Protein AF-A0A2V6XME8-F1 (afdb_monomer)

Secondary structure (DSSP, 8-state):
-HHHHHHHHHHHHH-TT-----EESSTTHHHHH-GGGTTPPPEE-TT-HHHHHHHHHHHTTTSSS---HHHHHHHHHHHHHHHHHHHHHHS-SSSHHHHHHHHHHHHHHHHHSPPPPP-

Structure (mmCIF, N/CA/C/O backbone):
data_AF-A0A2V6XME8-F1
#
_entry.id   AF-A0A2V6XME8-F1
#
loop_
_atom_site.group_PDB
_atom_site.id
_atom_site.type_symbol
_atom_site.label_atom_id
_atom_site.label_alt_id
_atom_site.label_comp_id
_atom_site.label_asym_id
_atom_site.label_entity_id
_atom_site.label_seq_id
_atom_site.pdbx_PDB_ins_code
_atom_site.Cartn_x
_atom_site.Cartn_y
_atom_site.Cartn_z
_atom_site.occupancy
_atom_site.B_iso_or_equiv
_atom_site.auth_seq_id
_atom_site.auth_comp_id
_atom_site.auth_asym_id
_atom_site.auth_atom_id
_atom_site.pdbx_PDB_model_num
ATOM 1 N N . MET A 1 1 ? 9.473 -2.898 9.372 1.00 59.31 1 MET A N 1
ATOM 2 C CA . MET A 1 1 ? 8.763 -4.186 9.484 1.00 59.31 1 MET A CA 1
ATOM 3 C C . MET A 1 1 ? 9.404 -5.165 8.499 1.00 59.31 1 MET A C 1
ATOM 5 O O . MET A 1 1 ? 8.979 -5.225 7.355 1.00 59.31 1 MET A O 1
ATOM 9 N N . PRO A 1 2 ? 10.537 -5.788 8.878 1.00 73.19 2 PRO A N 1
ATOM 10 C CA . PRO A 1 2 ? 11.329 -6.643 7.983 1.00 73.19 2 PRO A CA 1
ATOM 11 C C . PRO A 1 2 ? 10.734 -8.050 7.786 1.00 73.19 2 PRO A C 1
ATOM 13 O O . PRO A 1 2 ? 10.987 -8.681 6.765 1.00 73.19 2 PRO A O 1
ATOM 16 N N . PHE A 1 3 ? 9.920 -8.541 8.728 1.00 80.31 3 PHE A N 1
ATOM 17 C CA . PHE A 1 3 ? 9.363 -9.899 8.689 1.00 80.31 3 PHE A CA 1
ATOM 18 C C . PHE A 1 3 ? 8.394 -10.109 7.518 1.00 80.31 3 PHE A C 1
ATOM 20 O O . PHE A 1 3 ? 8.494 -11.086 6.780 1.00 80.31 3 PHE A O 1
ATOM 27 N N . GLU A 1 4 ? 7.483 -9.165 7.316 1.00 84.50 4 GLU A N 1
ATOM 28 C CA . GLU A 1 4 ? 6.475 -9.173 6.259 1.00 84.50 4 GLU A CA 1
ATOM 29 C C . GLU A 1 4 ? 7.131 -9.139 4.877 1.00 84.50 4 GLU A C 1
ATOM 31 O O . GLU A 1 4 ? 6.706 -9.846 3.963 1.00 84.50 4 GLU A O 1
ATOM 36 N N . VAL A 1 5 ? 8.214 -8.365 4.748 1.00 85.06 5 VAL A N 1
ATOM 37 C CA . VAL A 1 5 ? 9.023 -8.319 3.527 1.00 85.06 5 VAL A CA 1
ATOM 38 C C . VAL A 1 5 ? 9.708 -9.664 3.298 1.00 85.06 5 VAL A C 1
ATOM 40 O O . VAL A 1 5 ? 9.603 -10.218 2.206 1.00 85.06 5 VAL A O 1
ATOM 43 N N . GLY A 1 6 ? 10.315 -10.248 4.336 1.00 86.38 6 GLY A N 1
ATOM 44 C CA . GLY A 1 6 ? 10.894 -11.590 4.266 1.00 86.38 6 GLY A CA 1
ATOM 45 C C . GLY A 1 6 ? 9.884 -12.652 3.815 1.00 86.38 6 GLY A C 1
ATOM 46 O O . GLY A 1 6 ? 10.214 -13.495 2.980 1.00 86.38 6 GLY A O 1
ATOM 47 N N . LEU A 1 7 ? 8.634 -12.582 4.287 1.00 88.25 7 LEU A N 1
ATOM 48 C CA . LEU A 1 7 ? 7.567 -13.499 3.877 1.00 88.25 7 LEU A CA 1
ATOM 49 C C . LEU A 1 7 ? 7.166 -13.312 2.406 1.00 88.25 7 LEU A C 1
ATOM 51 O O . LEU A 1 7 ? 6.980 -14.307 1.701 1.00 88.25 7 LEU A O 1
ATOM 55 N N . ALA A 1 8 ? 7.057 -12.072 1.922 1.00 89.81 8 ALA A N 1
ATOM 56 C CA . ALA A 1 8 ? 6.761 -11.786 0.516 1.00 89.81 8 ALA A CA 1
ATOM 57 C C . ALA A 1 8 ? 7.867 -12.323 -0.411 1.00 89.81 8 ALA A C 1
ATOM 59 O O . ALA A 1 8 ? 7.594 -13.058 -1.364 1.00 89.81 8 ALA A O 1
ATOM 60 N N . VAL A 1 9 ? 9.129 -12.048 -0.066 1.00 88.38 9 VAL A N 1
ATOM 61 C CA . VAL A 1 9 ? 10.308 -12.524 -0.807 1.00 88.38 9 VAL A CA 1
ATOM 62 C C . VAL A 1 9 ? 10.385 -14.050 -0.797 1.00 88.38 9 VAL A C 1
ATOM 64 O O . VAL A 1 9 ? 10.577 -14.672 -1.844 1.00 88.38 9 VAL A O 1
ATOM 67 N N . ALA A 1 10 ? 10.195 -14.680 0.366 1.00 90.12 10 ALA A N 1
ATOM 68 C CA . ALA A 1 10 ? 10.163 -16.133 0.471 1.00 90.12 10 ALA A CA 1
ATOM 69 C C . ALA A 1 10 ? 9.032 -16.722 -0.384 1.00 90.12 10 ALA A C 1
ATOM 71 O O . ALA A 1 10 ? 9.261 -17.673 -1.127 1.00 90.12 10 ALA A O 1
ATOM 72 N N . THR A 1 11 ? 7.836 -16.130 -0.352 1.00 91.94 11 THR A N 1
ATOM 73 C CA .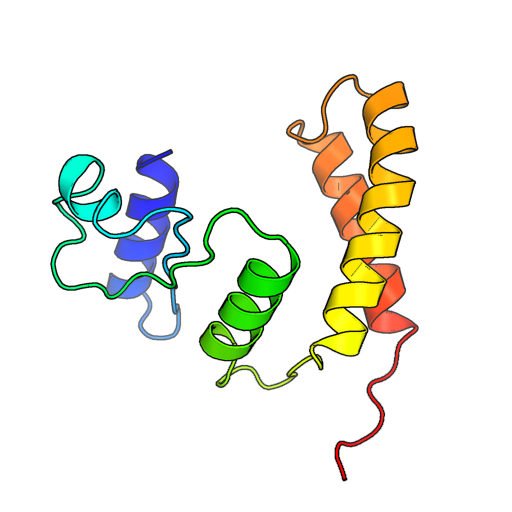 THR A 1 11 ? 6.687 -16.589 -1.148 1.00 91.94 11 THR A CA 1
ATOM 74 C C . THR A 1 11 ? 6.983 -16.546 -2.645 1.00 91.94 11 THR A C 1
ATOM 76 O O . THR A 1 11 ? 6.644 -17.499 -3.345 1.00 91.94 11 THR A O 1
ATOM 79 N N . ALA A 1 12 ? 7.670 -15.509 -3.133 1.00 90.50 12 ALA A N 1
ATOM 80 C CA . ALA A 1 12 ? 8.080 -15.408 -4.535 1.00 90.50 12 ALA A CA 1
ATOM 81 C C . ALA A 1 12 ? 9.034 -16.537 -4.964 1.00 90.50 12 ALA A C 1
ATOM 83 O O . ALA A 1 12 ? 8.973 -16.994 -6.104 1.00 90.50 12 ALA A O 1
ATOM 84 N N . ARG A 1 13 ? 9.873 -17.048 -4.047 1.00 87.81 13 ARG A N 1
ATOM 85 C CA . ARG A 1 13 ? 10.749 -18.203 -4.321 1.00 87.81 13 ARG A CA 1
ATOM 86 C C . ARG A 1 13 ? 9.968 -19.505 -4.498 1.00 87.81 13 ARG A C 1
ATOM 88 O O . ARG A 1 13 ? 10.319 -20.310 -5.352 1.00 87.81 13 ARG A O 1
ATOM 95 N N . TRP A 1 14 ? 8.916 -19.713 -3.705 1.00 91.75 14 TRP A N 1
ATOM 96 C CA . TRP A 1 14 ? 8.100 -20.935 -3.757 1.00 91.75 14 TRP A CA 1
ATOM 97 C C . TRP A 1 14 ? 6.969 -20.869 -4.789 1.00 91.75 14 TRP A C 1
ATOM 99 O O . TRP A 1 14 ? 6.469 -21.903 -5.229 1.00 91.75 14 TRP A O 1
ATOM 109 N N . ARG A 1 15 ? 6.530 -19.664 -5.163 1.00 92.25 15 ARG A N 1
ATOM 110 C CA . ARG A 1 15 ? 5.435 -19.423 -6.106 1.00 92.25 15 ARG A CA 1
ATOM 111 C C . ARG A 1 15 ? 5.883 -18.409 -7.159 1.00 92.25 15 ARG A C 1
ATOM 113 O O . ARG A 1 15 ? 5.713 -17.215 -6.932 1.00 92.25 15 ARG A O 1
ATOM 120 N N . PRO A 1 16 ? 6.353 -18.860 -8.338 1.00 83.94 16 PRO A N 1
ATOM 121 C CA . PRO A 1 16 ? 6.853 -17.969 -9.392 1.00 83.94 16 PRO A CA 1
ATOM 122 C C . PRO A 1 16 ? 5.835 -16.931 -9.893 1.00 83.94 16 PRO A C 1
ATOM 124 O O . PRO A 1 16 ? 6.214 -15.901 -10.438 1.00 83.94 16 PRO A O 1
ATOM 127 N N . ALA A 1 17 ? 4.536 -17.192 -9.710 1.00 87.06 17 ALA A N 1
ATOM 128 C CA . ALA A 1 17 ? 3.469 -16.248 -10.041 1.00 87.06 17 ALA A CA 1
ATOM 129 C C . ALA A 1 17 ? 3.340 -15.084 -9.036 1.00 87.06 17 ALA A C 1
ATOM 131 O O . ALA A 1 17 ? 2.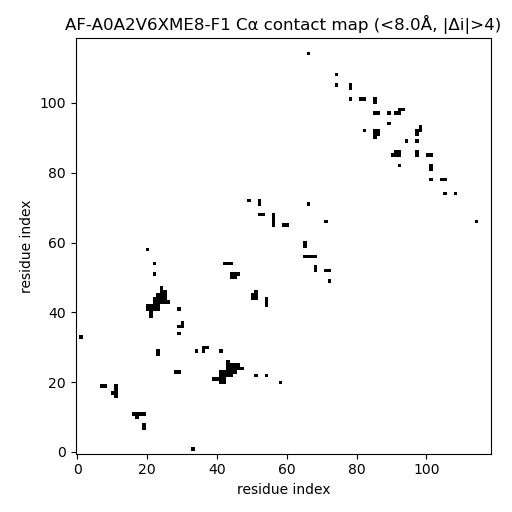697 -14.083 -9.343 1.00 87.06 17 ALA A O 1
ATOM 132 N N . HIS A 1 18 ? 3.906 -15.208 -7.832 1.00 88.88 18 HIS A N 1
ATOM 133 C CA . HIS A 1 18 ? 3.881 -14.149 -6.831 1.00 88.88 18 HIS A CA 1
ATOM 134 C C . HIS A 1 18 ? 4.965 -13.115 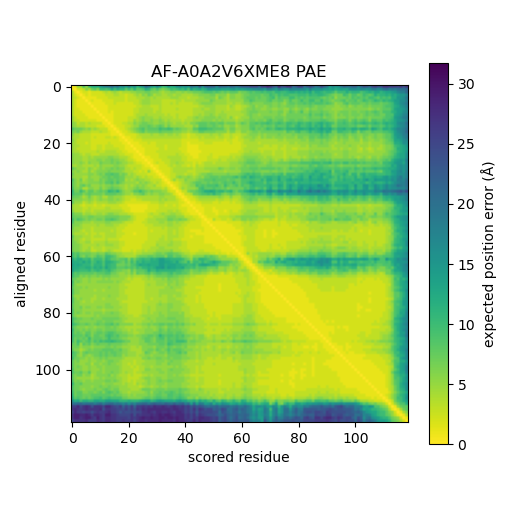-7.141 1.00 88.88 18 HIS A C 1
ATOM 136 O O . HIS A 1 18 ? 6.158 -13.401 -7.066 1.00 88.88 18 HIS A O 1
ATOM 142 N N . GLN A 1 19 ? 4.532 -11.904 -7.475 1.00 87.12 19 GLN A N 1
ATOM 143 C CA . GLN A 1 19 ? 5.404 -10.750 -7.655 1.00 87.12 19 GLN A CA 1
ATOM 144 C C . GLN A 1 19 ? 5.378 -9.887 -6.399 1.00 87.12 19 GLN A C 1
ATOM 146 O O . GLN A 1 19 ? 4.354 -9.784 -5.721 1.00 87.12 19 GLN A O 1
ATOM 151 N N . TRP A 1 20 ? 6.505 -9.250 -6.117 1.00 88.88 20 TRP A N 1
ATOM 152 C CA . TRP A 1 20 ? 6.646 -8.308 -5.022 1.00 88.88 20 TRP A CA 1
ATOM 153 C C . TRP A 1 20 ? 7.394 -7.075 -5.520 1.00 88.88 20 TRP A C 1
ATOM 155 O O . TRP A 1 20 ? 8.195 -7.151 -6.451 1.00 88.88 20 TRP A O 1
ATOM 165 N N . PHE A 1 21 ? 7.105 -5.941 -4.895 1.00 89.69 21 PHE A N 1
ATOM 166 C CA . PHE A 1 21 ? 7.714 -4.654 -5.201 1.00 89.69 21 PHE A CA 1
ATOM 167 C C . PHE A 1 21 ? 8.117 -3.994 -3.891 1.00 89.69 21 PHE A C 1
ATOM 169 O O . PHE A 1 21 ? 7.416 -4.129 -2.884 1.00 89.69 21 PHE A O 1
ATOM 176 N N . LEU A 1 22 ? 9.231 -3.270 -3.906 1.00 90.19 22 LEU A N 1
ATOM 177 C CA . LEU A 1 22 ? 9.714 -2.536 -2.746 1.00 90.19 22 LEU A CA 1
ATOM 178 C C . LEU A 1 22 ? 9.492 -1.044 -2.970 1.00 90.19 22 LEU A C 1
ATOM 180 O O . LEU A 1 22 ? 10.025 -0.482 -3.921 1.00 90.19 22 LEU A O 1
ATOM 184 N N . LEU A 1 23 ? 8.710 -0.406 -2.101 1.00 91.38 23 LEU A N 1
ATOM 185 C CA . LEU A 1 23 ? 8.513 1.042 -2.102 1.00 91.38 23 LEU A CA 1
ATOM 186 C C . LEU A 1 23 ? 9.233 1.647 -0.899 1.00 91.38 23 LEU A C 1
ATOM 188 O O . LEU A 1 23 ? 9.139 1.129 0.214 1.00 91.38 23 LEU A O 1
ATOM 192 N N . GLU A 1 24 ? 9.953 2.740 -1.126 1.00 91.38 24 GLU A N 1
ATOM 193 C CA . GLU A 1 24 ? 10.778 3.385 -0.110 1.00 91.38 24 GLU A CA 1
ATOM 194 C C . GLU A 1 24 ? 10.720 4.915 -0.262 1.00 91.38 24 GLU A C 1
ATOM 196 O O . GLU A 1 24 ? 10.698 5.465 -1.358 1.00 91.38 24 GLU A O 1
ATOM 201 N N . ALA A 1 25 ? 10.685 5.639 0.850 1.00 93.06 25 ALA A N 1
ATOM 202 C CA . ALA A 1 25 ? 10.648 7.092 0.866 1.00 93.06 25 ALA A CA 1
ATOM 203 C C . ALA A 1 25 ? 12.016 7.718 0.556 1.00 93.06 25 ALA A C 1
ATOM 205 O O . ALA A 1 25 ? 12.068 8.782 -0.056 1.00 93.06 25 ALA A O 1
ATOM 206 N N . ARG A 1 26 ? 13.125 7.099 0.987 1.00 91.81 26 ARG A N 1
ATOM 207 C CA . ARG A 1 26 ? 14.475 7.681 0.887 1.00 91.81 26 ARG A CA 1
ATOM 208 C C . ARG A 1 26 ? 15.439 6.815 0.069 1.00 91.81 26 ARG A C 1
ATOM 210 O O . ARG A 1 26 ? 15.556 5.624 0.360 1.00 91.81 26 ARG A O 1
ATOM 217 N N . PRO A 1 27 ? 16.211 7.403 -0.867 1.00 88.44 27 PRO A N 1
ATOM 218 C CA . PRO A 1 27 ? 17.270 6.683 -1.571 1.00 88.44 27 PRO A CA 1
ATOM 219 C C . PRO A 1 27 ? 18.231 5.991 -0.598 1.00 88.44 27 PRO A C 1
ATOM 221 O O . PRO A 1 27 ? 18.551 6.543 0.455 1.00 88.44 27 PRO A O 1
ATOM 224 N N . TYR A 1 28 ? 18.689 4.791 -0.957 1.00 86.12 28 TYR A N 1
ATOM 225 C CA . TYR A 1 28 ? 19.700 4.001 -0.233 1.00 86.12 28 TYR A CA 1
ATOM 226 C C . TYR A 1 28 ? 19.348 3.572 1.205 1.00 86.12 28 TYR A C 1
ATOM 228 O O . TYR A 1 28 ? 20.086 2.785 1.791 1.00 86.12 28 TYR A O 1
ATOM 236 N N . ARG A 1 29 ? 18.207 3.989 1.778 1.00 87.06 29 ARG A N 1
ATOM 237 C CA . ARG A 1 29 ? 17.817 3.601 3.148 1.00 87.06 29 ARG A CA 1
ATOM 238 C C . ARG A 1 29 ? 17.646 2.089 3.301 1.00 87.06 29 ARG A C 1
ATOM 240 O O . ARG A 1 29 ? 18.067 1.535 4.310 1.00 87.06 29 ARG A O 1
ATOM 247 N N . VAL A 1 30 ? 17.103 1.432 2.276 1.00 84.62 30 VAL A N 1
ATOM 248 C CA . VAL A 1 30 ? 16.965 -0.034 2.210 1.00 84.62 30 VAL A CA 1
ATOM 249 C C . VAL A 1 30 ? 18.317 -0.731 2.349 1.00 84.62 30 VAL A C 1
ATOM 251 O O . VAL A 1 30 ?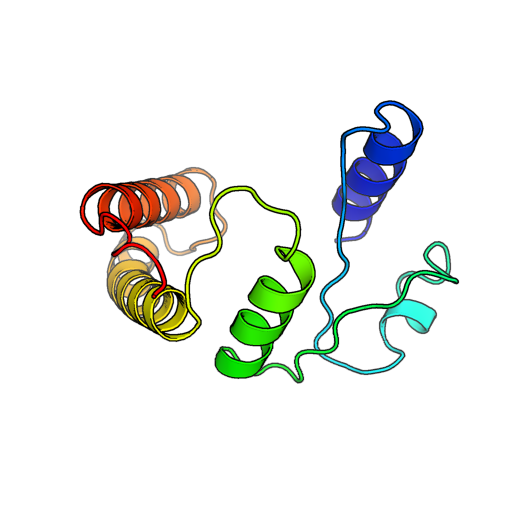 18.401 -1.729 3.045 1.00 84.62 30 VAL A O 1
ATOM 254 N N . GLN A 1 31 ? 19.398 -0.194 1.778 1.00 83.75 31 GLN A N 1
ATOM 255 C CA . GLN A 1 31 ? 20.725 -0.813 1.897 1.00 83.75 31 GLN A CA 1
ATOM 256 C C . GLN A 1 31 ? 21.238 -0.802 3.344 1.00 83.75 31 GLN A C 1
ATOM 258 O O . GLN A 1 31 ? 22.005 -1.677 3.733 1.00 83.75 31 GLN A O 1
ATOM 263 N N . GLN A 1 32 ? 20.801 0.172 4.147 1.00 83.50 32 GLN A N 1
ATOM 264 C CA . GLN A 1 32 ? 21.166 0.280 5.556 1.00 83.50 32 GLN A CA 1
ATOM 265 C C . GLN A 1 32 ? 20.277 -0.584 6.464 1.00 83.50 32 GLN A C 1
ATOM 267 O O . GLN A 1 32 ? 20.762 -1.114 7.460 1.00 83.50 32 GLN A O 1
ATOM 272 N N . THR A 1 33 ? 18.981 -0.701 6.161 1.00 80.62 33 THR A N 1
ATOM 273 C CA . THR A 1 33 ? 17.992 -1.348 7.046 1.00 80.62 33 THR A CA 1
ATOM 274 C C . THR A 1 33 ? 17.602 -2.766 6.633 1.00 80.62 33 THR A C 1
ATOM 276 O O . THR A 1 33 ? 17.088 -3.511 7.464 1.00 80.62 33 THR A O 1
ATOM 279 N N . LEU A 1 34 ? 17.818 -3.122 5.367 1.00 81.56 34 LEU A N 1
ATOM 280 C CA . LEU A 1 34 ? 17.407 -4.359 4.698 1.00 81.56 34 LEU A CA 1
ATOM 281 C C . LEU A 1 34 ? 18.484 -4.762 3.671 1.00 81.56 34 LEU A C 1
ATOM 283 O O . LEU A 1 34 ? 18.215 -4.927 2.479 1.00 81.56 34 LEU A O 1
ATOM 287 N N . SER A 1 35 ? 19.743 -4.841 4.115 1.00 79.50 35 SER A N 1
ATOM 288 C CA . SER A 1 35 ? 20.890 -5.156 3.247 1.00 79.50 35 SER A CA 1
ATOM 289 C C . SER A 1 35 ? 20.788 -6.538 2.588 1.00 79.50 35 SER A C 1
ATOM 291 O O . SER A 1 35 ? 21.365 -6.763 1.525 1.00 79.50 35 SER A O 1
ATOM 293 N N . ASP A 1 36 ? 20.006 -7.441 3.178 1.00 81.00 36 ASP A N 1
ATOM 294 C CA . ASP A 1 36 ? 19.640 -8.757 2.654 1.00 81.00 36 ASP A CA 1
ATOM 295 C C . ASP A 1 36 ? 18.796 -8.690 1.370 1.00 81.00 36 ASP A C 1
ATOM 297 O O . ASP A 1 36 ? 18.785 -9.644 0.592 1.00 81.00 36 ASP A O 1
ATOM 301 N N . LEU A 1 37 ? 18.148 -7.551 1.106 1.00 78.44 37 LEU A N 1
ATOM 302 C CA . LEU A 1 37 ? 17.429 -7.269 -0.141 1.00 78.44 37 LEU A CA 1
ATOM 303 C C . LEU A 1 37 ? 18.314 -6.622 -1.217 1.00 78.44 37 LEU A C 1
ATOM 305 O O . LEU A 1 37 ? 17.803 -6.139 -2.233 1.00 78.44 37 LEU A O 1
ATOM 309 N N . GLY A 1 38 ? 19.635 -6.601 -1.009 1.00 71.06 38 GLY A N 1
ATOM 310 C CA . GLY A 1 38 ? 20.606 -6.099 -1.977 1.00 71.06 38 GLY A CA 1
ATOM 311 C C . GLY A 1 38 ? 20.401 -6.699 -3.373 1.00 71.06 38 GLY A C 1
ATOM 312 O O . GLY A 1 38 ? 20.219 -7.905 -3.527 1.00 71.06 38 GLY A O 1
ATOM 313 N N . GLY A 1 39 ? 20.409 -5.838 -4.396 1.00 76.94 39 GLY A N 1
ATOM 314 C CA . GLY A 1 39 ? 20.120 -6.214 -5.786 1.00 76.94 39 GLY A CA 1
ATOM 315 C C . GLY A 1 39 ? 18.654 -6.058 -6.207 1.00 76.94 39 GLY A C 1
ATOM 316 O O . GLY A 1 39 ? 18.338 -6.312 -7.365 1.00 76.94 39 GLY A O 1
ATOM 317 N N . THR A 1 40 ? 17.769 -5.621 -5.304 1.00 83.62 40 THR A N 1
ATOM 318 C CA . THR A 1 40 ? 16.401 -5.208 -5.652 1.00 83.62 40 THR A CA 1
ATOM 319 C C . THR A 1 40 ? 16.316 -3.691 -5.775 1.00 83.62 40 THR A C 1
ATOM 321 O O . THR A 1 40 ? 16.624 -2.974 -4.819 1.00 83.62 40 THR A O 1
ATOM 324 N N . ASP A 1 41 ? 15.831 -3.204 -6.914 1.00 86.06 41 ASP A N 1
ATOM 325 C CA . ASP A 1 41 ? 15.563 -1.781 -7.108 1.00 86.06 41 ASP A CA 1
ATOM 326 C C . ASP A 1 41 ? 14.263 -1.376 -6.403 1.00 86.06 41 ASP A C 1
ATOM 328 O O . ASP A 1 41 ? 13.174 -1.863 -6.712 1.00 86.06 41 ASP A O 1
ATOM 332 N N . ALA A 1 42 ? 14.386 -0.480 -5.423 1.00 89.75 42 ALA A N 1
ATOM 333 C CA . ALA A 1 42 ? 13.242 0.092 -4.727 1.00 89.75 42 ALA A CA 1
ATOM 334 C C . ALA A 1 42 ? 12.660 1.275 -5.512 1.00 89.75 42 ALA A C 1
ATOM 336 O O . ALA A 1 42 ? 13.390 2.154 -5.975 1.00 89.75 42 ALA A O 1
ATOM 337 N N . TYR A 1 43 ? 11.334 1.358 -5.572 1.00 92.44 43 TYR A N 1
ATOM 338 C CA . TYR A 1 43 ? 10.630 2.535 -6.060 1.00 92.44 43 TYR A CA 1
ATOM 339 C C . TYR A 1 43 ? 10.711 3.645 -5.011 1.00 92.44 43 TYR A C 1
ATOM 341 O O . TYR A 1 43 ? 10.063 3.578 -3.960 1.00 92.44 43 TYR A O 1
ATOM 349 N N . ILE A 1 44 ? 11.520 4.668 -5.294 1.00 92.62 44 ILE A N 1
ATOM 350 C CA . ILE A 1 44 ? 11.719 5.791 -4.380 1.00 92.62 44 ILE A CA 1
ATOM 351 C C . ILE A 1 44 ? 10.625 6.843 -4.569 1.00 92.62 44 ILE A C 1
ATOM 353 O O . ILE A 1 44 ? 10.555 7.493 -5.610 1.00 92.62 44 ILE A O 1
ATOM 357 N N . HIS A 1 45 ? 9.797 7.052 -3.546 1.00 92.94 45 HIS A N 1
ATOM 358 C CA . HIS A 1 45 ? 8.630 7.938 -3.619 1.00 92.94 45 HIS A CA 1
ATOM 359 C C . HIS A 1 45 ? 8.768 9.257 -2.838 1.00 92.94 45 HIS A C 1
ATOM 361 O O . HIS A 1 45 ? 7.839 10.062 -2.830 1.00 92.94 45 HIS A O 1
ATOM 367 N N . GLY A 1 46 ? 9.887 9.510 -2.154 1.00 92.06 46 GLY A N 1
ATOM 368 C CA . GLY A 1 46 ? 10.170 10.831 -1.569 1.00 92.06 46 GLY A CA 1
ATOM 369 C C . GLY A 1 46 ? 9.183 11.307 -0.495 1.00 92.06 46 GLY A C 1
ATOM 370 O O . GLY A 1 46 ? 9.021 12.510 -0.331 1.00 92.06 46 GLY A O 1
ATOM 371 N N . ASP A 1 47 ? 8.499 10.387 0.195 1.00 89.81 47 ASP A N 1
ATOM 372 C CA . ASP A 1 47 ? 7.480 10.676 1.228 1.00 89.81 47 ASP A CA 1
ATOM 373 C C . ASP A 1 47 ? 6.243 11.465 0.734 1.00 89.81 47 ASP A C 1
ATOM 375 O O . ASP A 1 47 ? 5.436 11.959 1.517 1.00 89.81 47 ASP A O 1
ATOM 379 N N . GLY A 1 48 ? 6.062 11.573 -0.587 1.00 92.94 48 GLY A N 1
ATOM 380 C CA . GLY A 1 48 ? 4.931 12.268 -1.195 1.00 92.94 48 GLY A CA 1
ATOM 381 C C . GLY A 1 48 ? 3.815 11.303 -1.610 1.00 92.94 48 GLY A C 1
ATOM 382 O O . GLY A 1 48 ? 4.096 10.327 -2.310 1.00 92.94 48 GLY A O 1
ATOM 383 N N . PRO A 1 49 ? 2.533 11.569 -1.285 1.00 91.81 49 PRO A N 1
ATOM 384 C CA . PRO A 1 49 ? 1.432 10.699 -1.696 1.00 91.81 49 PRO A CA 1
ATOM 385 C C . PRO A 1 49 ? 1.310 10.623 -3.222 1.00 91.81 49 PRO A C 1
ATOM 387 O O . PRO A 1 49 ? 1.107 9.549 -3.771 1.00 91.81 49 PRO A O 1
ATOM 390 N N . ARG A 1 50 ? 1.507 11.737 -3.942 1.00 92.56 50 ARG A N 1
ATOM 391 C CA . ARG A 1 50 ? 1.455 11.740 -5.413 1.00 92.56 50 ARG A CA 1
ATOM 392 C C . ARG A 1 50 ? 2.542 10.853 -6.024 1.00 92.56 50 ARG A C 1
ATOM 394 O O . ARG A 1 50 ? 2.256 10.087 -6.935 1.00 92.56 50 ARG A O 1
ATOM 401 N N . GLN A 1 51 ? 3.773 10.966 -5.535 1.00 94.19 51 GLN A N 1
ATOM 402 C CA . GLN A 1 51 ? 4.908 10.166 -5.992 1.00 94.19 51 GLN A CA 1
ATOM 403 C C . GLN A 1 51 ? 4.722 8.687 -5.646 1.00 94.19 51 GLN A C 1
ATOM 405 O O . GLN A 1 51 ? 5.048 7.833 -6.462 1.00 94.19 51 GLN A O 1
ATOM 410 N N . LEU A 1 52 ? 4.127 8.383 -4.489 1.00 94.31 52 LEU A N 1
ATOM 411 C CA . LEU A 1 52 ? 3.771 7.018 -4.114 1.00 94.31 52 LEU A CA 1
ATOM 412 C C . LEU A 1 52 ? 2.747 6.419 -5.085 1.00 94.31 52 LEU A C 1
ATOM 414 O O . LEU A 1 52 ? 2.912 5.288 -5.525 1.00 94.31 52 LEU A O 1
ATOM 418 N N . LEU A 1 53 ? 1.716 7.178 -5.463 1.00 94.12 53 LEU A N 1
ATOM 419 C CA . LEU A 1 53 ? 0.723 6.710 -6.433 1.00 94.12 53 LEU A CA 1
ATOM 420 C C . LEU A 1 53 ? 1.328 6.479 -7.828 1.00 94.12 53 LEU A C 1
ATOM 422 O O . LEU A 1 53 ? 0.932 5.530 -8.493 1.00 94.12 53 LEU A O 1
ATOM 426 N N . ILE A 1 54 ? 2.306 7.289 -8.249 1.00 92.94 54 ILE A N 1
ATOM 427 C CA . ILE A 1 54 ? 3.064 7.058 -9.495 1.00 92.94 54 ILE A CA 1
ATOM 428 C C . ILE A 1 54 ? 3.910 5.781 -9.389 1.00 92.94 54 ILE A C 1
ATOM 430 O O . ILE A 1 54 ? 3.859 4.926 -10.266 1.00 92.94 54 ILE A O 1
ATOM 434 N N . ALA A 1 55 ? 4.628 5.598 -8.281 1.00 93.19 55 ALA A N 1
ATOM 435 C CA . ALA A 1 55 ? 5.384 4.372 -8.040 1.00 93.19 55 ALA A CA 1
ATOM 436 C C . ALA A 1 55 ? 4.484 3.123 -8.076 1.00 93.19 55 ALA A C 1
ATOM 438 O O . ALA A 1 55 ? 4.882 2.083 -8.596 1.00 93.19 55 ALA A O 1
ATOM 439 N N . LEU A 1 56 ? 3.247 3.227 -7.575 1.00 90.62 56 LEU A N 1
ATOM 440 C CA . LEU A 1 56 ? 2.260 2.152 -7.670 1.00 90.62 56 LEU A CA 1
ATOM 441 C C . LEU A 1 56 ? 1.814 1.886 -9.112 1.00 90.62 56 LEU A C 1
ATOM 443 O O . LEU A 1 56 ? 1.653 0.721 -9.469 1.00 90.62 56 LEU A O 1
ATOM 447 N N . THR A 1 57 ? 1.631 2.914 -9.951 1.00 90.25 57 THR A N 1
ATOM 448 C CA . THR A 1 57 ? 1.317 2.691 -11.374 1.00 90.25 57 THR A CA 1
ATOM 449 C C . THR A 1 57 ? 2.461 1.994 -12.103 1.00 90.25 57 THR A C 1
ATOM 451 O O . THR A 1 57 ? 2.206 1.076 -12.880 1.00 90.25 57 THR A O 1
ATOM 454 N N . ASP A 1 58 ? 3.709 2.351 -11.795 1.00 89.31 58 ASP A N 1
ATOM 455 C CA . ASP A 1 58 ? 4.888 1.739 -12.416 1.00 89.31 58 ASP A CA 1
ATOM 456 C C . ASP A 1 58 ? 5.067 0.278 -11.973 1.00 89.31 58 ASP A C 1
ATOM 458 O O . ASP A 1 58 ? 5.344 -0.601 -12.791 1.00 89.31 58 ASP A O 1
ATOM 462 N N . ALA A 1 59 ? 4.853 -0.006 -10.685 1.00 87.88 59 ALA A N 1
ATOM 463 C CA . ALA A 1 59 ? 4.895 -1.362 -10.142 1.00 87.88 59 ALA A CA 1
ATOM 464 C C . ALA A 1 59 ? 3.789 -2.258 -10.731 1.00 87.88 59 ALA A C 1
ATOM 466 O O . ALA A 1 59 ? 4.006 -3.433 -11.023 1.00 87.88 59 ALA A O 1
ATOM 467 N N . LEU A 1 60 ? 2.591 -1.712 -10.953 1.00 82.31 60 LEU A N 1
ATOM 468 C CA . LEU A 1 60 ? 1.425 -2.473 -11.410 1.00 82.31 60 LEU A CA 1
ATOM 469 C C . LEU A 1 60 ? 1.264 -2.517 -12.936 1.00 82.31 60 LEU A C 1
ATOM 471 O O . LEU A 1 60 ? 0.229 -2.976 -13.420 1.00 82.31 60 LEU A O 1
ATOM 475 N N . VAL A 1 61 ? 2.281 -2.133 -13.714 1.00 82.06 61 VAL A N 1
ATOM 476 C CA . VAL A 1 61 ? 2.215 -2.086 -15.191 1.00 82.06 61 VAL A CA 1
ATOM 477 C C . VAL A 1 61 ? 1.895 -3.438 -15.851 1.00 82.06 61 VAL A C 1
ATOM 479 O O . VAL A 1 61 ? 1.506 -3.499 -17.013 1.00 82.06 61 VAL A O 1
ATOM 482 N N . ARG A 1 62 ? 2.059 -4.554 -15.131 1.00 71.38 62 ARG A N 1
ATOM 483 C CA . ARG A 1 62 ? 1.730 -5.909 -15.615 1.00 71.38 62 ARG A CA 1
ATOM 484 C C . ARG A 1 62 ? 0.378 -6.425 -15.115 1.00 71.38 62 ARG A C 1
ATOM 486 O O . ARG A 1 62 ?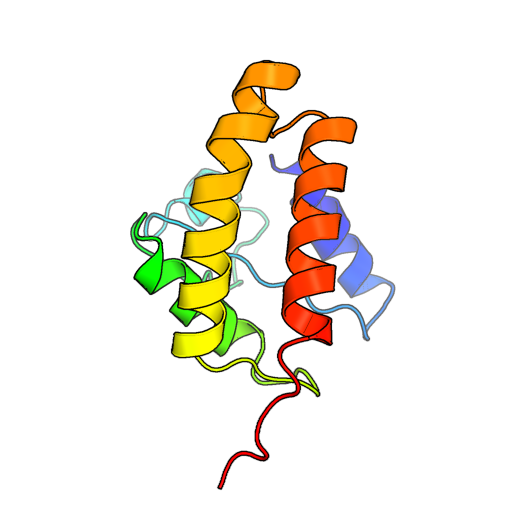 -0.007 -7.543 -15.448 1.00 71.38 62 ARG A O 1
ATOM 493 N N . ALA A 1 63 ? -0.343 -5.642 -14.314 1.00 74.62 63 ALA A N 1
ATOM 494 C CA . ALA A 1 63 ? -1.669 -6.005 -13.839 1.00 74.62 63 ALA A CA 1
ATOM 495 C C . ALA A 1 63 ? -2.698 -5.885 -14.974 1.00 74.62 63 ALA A C 1
ATOM 497 O O . ALA A 1 63 ? -2.654 -4.955 -15.778 1.00 74.62 63 ALA A O 1
ATOM 498 N N . ALA A 1 64 ? -3.659 -6.813 -15.010 1.00 72.94 64 ALA A N 1
ATOM 499 C CA . ALA A 1 64 ? -4.726 -6.826 -16.015 1.00 72.94 64 ALA A CA 1
ATOM 500 C C . ALA A 1 64 ? -5.639 -5.585 -15.952 1.00 72.94 64 ALA A C 1
ATOM 502 O O . ALA A 1 64 ? -6.233 -5.203 -16.955 1.00 72.94 64 ALA A O 1
ATOM 503 N N . LYS A 1 65 ? -5.753 -4.952 -14.776 1.00 75.19 65 LYS A N 1
ATOM 504 C CA . LYS A 1 65 ? -6.483 -3.697 -14.565 1.00 75.19 65 LYS A CA 1
ATOM 505 C C . LYS A 1 65 ? -5.500 -2.650 -14.055 1.00 75.19 65 LYS A C 1
ATOM 507 O O . LYS A 1 65 ? -4.973 -2.798 -12.955 1.00 75.19 65 LYS A O 1
ATOM 512 N N . GLN A 1 66 ? -5.280 -1.606 -14.848 1.00 81.00 66 GLN A N 1
ATOM 513 C CA . GLN A 1 66 ? -4.372 -0.512 -14.512 1.00 81.00 66 GLN A CA 1
ATOM 514 C C . GLN A 1 66 ? -5.190 0.745 -14.232 1.00 81.00 66 GLN A C 1
ATOM 516 O O . GLN A 1 66 ? -5.774 1.298 -15.165 1.00 81.00 66 GLN A O 1
ATOM 521 N N . PRO A 1 67 ? -5.290 1.175 -12.966 1.00 84.69 67 PRO A N 1
ATOM 522 C CA . PRO A 1 67 ? -5.936 2.434 -12.657 1.00 84.69 67 PRO A CA 1
ATOM 523 C C . PRO A 1 67 ? -5.073 3.592 -13.159 1.00 84.69 67 PRO A C 1
ATOM 525 O O . PRO A 1 67 ? -3.844 3.579 -13.058 1.00 84.69 67 PRO A O 1
ATOM 528 N N . THR A 1 68 ? -5.724 4.624 -13.674 1.00 88.19 68 THR A N 1
ATOM 529 C CA . THR A 1 68 ? -5.058 5.882 -14.007 1.00 88.19 68 THR A CA 1
ATOM 530 C C . THR A 1 68 ? -4.599 6.590 -12.732 1.00 88.19 68 THR A C 1
ATOM 532 O O . THR A 1 68 ? -5.197 6.447 -11.661 1.00 88.19 68 THR A O 1
ATOM 535 N N . LEU A 1 69 ? -3.578 7.445 -12.841 1.00 90.75 69 LEU A N 1
ATOM 536 C CA . LEU A 1 69 ? -3.138 8.276 -11.713 1.00 90.75 69 LEU A CA 1
ATOM 537 C C . LEU A 1 69 ? -4.285 9.133 -11.144 1.00 90.75 69 LEU A C 1
ATOM 539 O O . LEU A 1 69 ? -4.343 9.371 -9.940 1.00 90.75 69 LEU A O 1
ATOM 543 N N . ALA A 1 70 ? -5.216 9.574 -11.995 1.00 90.44 70 ALA A N 1
ATOM 544 C CA . ALA A 1 70 ? -6.380 10.350 -11.581 1.00 90.44 70 ALA A CA 1
ATOM 545 C C . ALA A 1 70 ? -7.371 9.527 -10.737 1.00 90.44 70 ALA A C 1
ATOM 547 O O . ALA A 1 70 ? -7.862 10.031 -9.728 1.00 90.44 70 ALA A O 1
ATOM 548 N N . GLU A 1 71 ? -7.644 8.275 -11.117 1.00 89.94 71 GLU A N 1
ATOM 549 C CA . GLU A 1 71 ? -8.469 7.337 -10.332 1.00 89.94 71 GLU A CA 1
ATOM 550 C C . GLU A 1 71 ? -7.828 7.052 -8.971 1.00 89.94 71 GLU A C 1
ATOM 552 O O . GLU A 1 71 ? -8.476 7.193 -7.934 1.00 89.94 71 GLU A O 1
ATOM 557 N N . LEU A 1 72 ? -6.524 6.755 -8.955 1.00 91.69 72 LEU A N 1
ATOM 558 C CA . LEU A 1 72 ? -5.779 6.539 -7.713 1.00 91.69 72 LEU A CA 1
ATOM 559 C C . LEU A 1 72 ? -5.811 7.762 -6.793 1.00 91.69 72 LEU A C 1
ATOM 561 O O . LEU A 1 72 ? -5.947 7.621 -5.578 1.00 91.69 72 LEU A O 1
ATOM 565 N N . TYR A 1 73 ? -5.711 8.967 -7.355 1.00 93.81 73 TYR A N 1
ATOM 566 C CA . TYR A 1 73 ? -5.764 10.193 -6.566 1.00 93.81 73 TYR A CA 1
ATOM 567 C C . TYR A 1 73 ? -7.159 10.434 -5.976 1.00 93.81 73 TYR A C 1
ATOM 569 O O . TYR A 1 73 ? -7.266 10.822 -4.813 1.00 93.81 73 TYR A O 1
ATOM 577 N N . ARG A 1 74 ? -8.233 10.159 -6.730 1.00 93.88 74 ARG A N 1
ATOM 578 C CA . ARG A 1 74 ? -9.610 10.224 -6.208 1.00 93.88 74 ARG A CA 1
ATOM 579 C C . ARG A 1 74 ? -9.826 9.227 -5.074 1.00 93.88 74 ARG A C 1
ATOM 581 O O . ARG A 1 74 ? -10.346 9.612 -4.029 1.00 93.88 74 ARG A O 1
ATOM 588 N N . LEU A 1 75 ? -9.363 7.989 -5.249 1.00 93.50 75 LEU A N 1
ATOM 589 C CA . LEU A 1 75 ? -9.416 6.967 -4.207 1.00 93.50 75 LEU A CA 1
ATOM 590 C C . LEU A 1 75 ? -8.644 7.407 -2.954 1.00 93.50 75 LEU A C 1
ATOM 592 O O . LEU A 1 75 ? -9.155 7.291 -1.844 1.00 93.50 75 LEU A O 1
ATOM 596 N N . PHE A 1 76 ? -7.439 7.959 -3.118 1.00 94.19 76 PHE A N 1
ATOM 597 C CA . PHE A 1 76 ? -6.643 8.477 -2.005 1.00 94.19 76 PHE A CA 1
ATOM 598 C C . PHE A 1 76 ? -7.363 9.593 -1.235 1.00 94.19 76 PHE A C 1
ATOM 600 O O . PHE A 1 76 ? -7.376 9.571 -0.004 1.00 94.19 76 PHE A O 1
ATOM 607 N N . GLN A 1 77 ? -7.981 10.549 -1.933 1.00 95.50 77 GLN A N 1
ATOM 608 C CA . GLN A 1 77 ? -8.732 11.638 -1.298 1.00 95.50 77 GLN A CA 1
ATOM 609 C C . GLN A 1 77 ? -9.952 11.111 -0.530 1.00 95.50 77 GLN A C 1
ATOM 611 O O . GLN A 1 77 ? -10.161 11.497 0.620 1.00 95.50 77 GLN A O 1
ATOM 616 N N . LEU A 1 78 ? -10.705 10.179 -1.126 1.00 95.56 78 LEU A N 1
ATOM 617 C CA . LEU A 1 78 ? -11.831 9.515 -0.469 1.00 95.56 78 LEU A CA 1
ATOM 618 C C . LEU A 1 78 ? -11.383 8.803 0.812 1.00 95.56 78 LEU A C 1
ATOM 620 O O . LEU A 1 78 ? -11.918 9.063 1.888 1.00 95.56 78 LEU A O 1
ATOM 624 N N . LEU A 1 79 ? -10.370 7.939 0.714 1.00 95.75 79 LEU A N 1
ATOM 625 C CA . LEU A 1 79 ? -9.864 7.190 1.863 1.00 95.75 79 LEU A CA 1
ATOM 626 C C . LEU A 1 79 ? -9.293 8.112 2.940 1.00 95.75 79 LEU A C 1
ATOM 628 O O . LEU A 1 79 ? -9.466 7.831 4.120 1.00 95.75 79 LEU A O 1
ATOM 632 N N . S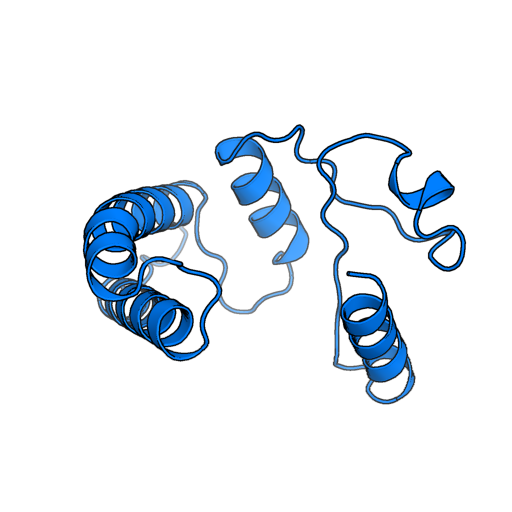ER A 1 80 ? -8.656 9.221 2.560 1.00 95.44 80 SER A N 1
ATOM 633 C CA . SER A 1 80 ? -8.142 10.212 3.512 1.00 95.44 80 SER A CA 1
ATOM 634 C C . SER A 1 80 ? -9.264 10.894 4.296 1.00 95.44 80 SER A C 1
ATOM 636 O O . SER A 1 80 ? -9.113 11.126 5.496 1.00 95.44 80 SER A O 1
ATOM 638 N N . ALA A 1 81 ? -10.397 11.183 3.650 1.00 96.12 81 ALA A N 1
ATOM 639 C CA . ALA A 1 81 ? -11.570 11.739 4.317 1.00 96.12 81 ALA A CA 1
ATOM 640 C C . ALA A 1 81 ? -12.216 10.715 5.270 1.00 96.12 81 ALA A C 1
ATOM 642 O O . ALA A 1 81 ? -12.414 11.008 6.452 1.00 96.12 81 ALA A O 1
ATOM 643 N N . GLU A 1 82 ? -12.459 9.491 4.794 1.00 96.06 82 GLU A N 1
ATOM 644 C CA . GLU A 1 82 ? -13.070 8.408 5.583 1.00 96.06 82 GLU A CA 1
ATOM 645 C C . GLU A 1 82 ? -12.185 7.964 6.757 1.00 96.06 82 GLU A C 1
ATOM 647 O O . GLU A 1 82 ? -12.665 7.687 7.862 1.00 96.06 82 GLU A O 1
ATOM 652 N N . ALA A 1 83 ? -10.865 7.982 6.568 1.00 95.62 83 ALA A N 1
ATOM 653 C CA . ALA A 1 83 ? -9.886 7.673 7.601 1.00 95.62 83 ALA A CA 1
ATOM 654 C C . ALA A 1 83 ? -10.038 8.554 8.848 1.00 95.62 83 ALA A C 1
ATOM 656 O O . ALA A 1 83 ? -9.761 8.094 9.956 1.00 95.62 83 ALA A O 1
ATOM 657 N N . ILE A 1 84 ? -10.500 9.802 8.713 1.00 96.50 84 ILE A N 1
ATOM 658 C CA . ILE A 1 84 ? -10.740 10.678 9.867 1.00 96.50 84 ILE A CA 1
ATOM 659 C C . ILE A 1 84 ? -11.850 10.097 10.749 1.00 96.50 84 ILE A C 1
ATOM 661 O O . ILE A 1 84 ? -11.680 10.026 11.968 1.00 96.50 84 ILE A O 1
ATOM 665 N N . GLY A 1 85 ? -12.959 9.661 10.146 1.00 95.75 85 GLY A N 1
ATOM 666 C CA . GLY A 1 85 ? -14.083 9.048 10.856 1.00 95.75 85 GLY A CA 1
ATOM 667 C C . GLY A 1 85 ? -13.703 7.70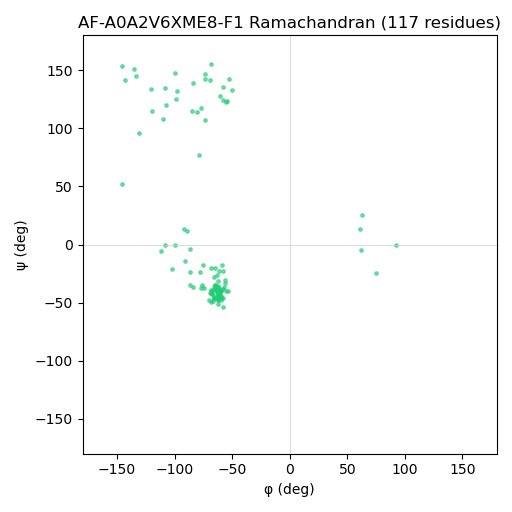6 11.474 1.00 95.75 85 GLY A C 1
ATOM 668 O O . GLY A 1 85 ? -13.889 7.494 12.672 1.00 95.75 85 GLY A O 1
ATOM 669 N N . ILE A 1 86 ? -13.066 6.836 10.689 1.00 94.69 86 ILE A N 1
ATOM 670 C CA . ILE A 1 86 ? -12.618 5.514 11.147 1.00 94.69 86 ILE A CA 1
ATOM 671 C C . ILE A 1 86 ? -11.628 5.655 12.313 1.00 94.69 86 ILE A C 1
ATOM 673 O O . ILE A 1 86 ? -11.785 5.006 13.348 1.00 94.69 86 ILE A O 1
ATOM 677 N N . ARG A 1 87 ? -10.642 6.554 12.206 1.00 96.38 87 ARG A N 1
ATOM 678 C CA . ARG A 1 87 ? -9.676 6.797 13.286 1.00 96.38 87 ARG A CA 1
ATOM 679 C C . ARG A 1 87 ? -10.341 7.352 14.543 1.00 96.38 87 ARG A C 1
ATOM 681 O O . ARG A 1 87 ? -9.909 7.000 15.632 1.00 96.38 87 ARG A O 1
ATOM 688 N N . ARG A 1 88 ? -11.374 8.196 14.429 1.00 96.12 88 ARG A N 1
ATOM 689 C CA . ARG A 1 88 ? -12.129 8.679 15.602 1.00 96.12 88 ARG A CA 1
ATOM 690 C C . ARG A 1 88 ? -12.837 7.538 16.335 1.00 96.12 88 ARG A C 1
ATOM 692 O O . ARG A 1 88 ? -12.862 7.555 17.558 1.00 96.12 88 ARG A O 1
ATOM 699 N N . ASN A 1 89 ? -13.346 6.545 15.607 1.00 94.62 89 ASN A N 1
ATOM 700 C CA . A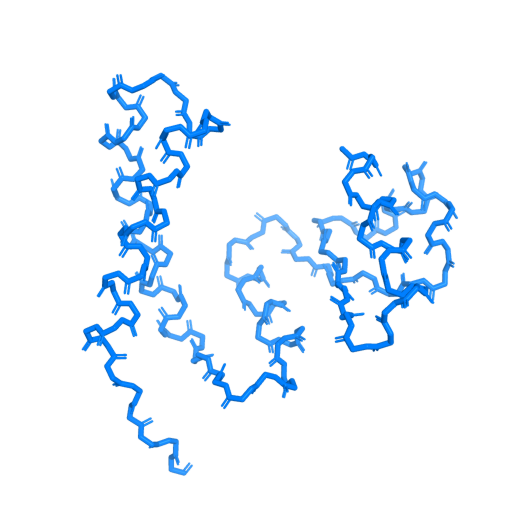SN A 1 89 ? -14.070 5.416 16.196 1.00 94.62 89 ASN A CA 1
ATOM 701 C C . ASN A 1 89 ? -13.144 4.377 16.848 1.00 94.62 89 ASN A C 1
ATOM 703 O O . ASN A 1 89 ? -13.490 3.818 17.884 1.00 94.62 89 ASN A O 1
ATOM 707 N N . TYR A 1 90 ? -11.973 4.113 16.256 1.00 95.19 90 TYR A N 1
ATOM 708 C CA . TYR A 1 90 ? -11.070 3.039 16.703 1.00 95.19 90 TYR A CA 1
ATOM 709 C C . TYR A 1 90 ? -9.751 3.524 17.330 1.00 95.19 90 TYR A C 1
ATOM 711 O O . TYR A 1 90 ? -8.941 2.707 17.762 1.00 95.19 90 TYR A O 1
ATOM 719 N N . GLY A 1 91 ? -9.469 4.828 17.330 1.00 95.06 91 GLY A N 1
ATOM 720 C CA . GLY A 1 91 ? -8.209 5.426 17.800 1.00 95.06 91 GLY A CA 1
ATOM 721 C C . GLY A 1 91 ? -7.013 5.254 16.849 1.00 95.06 91 GLY A C 1
ATOM 722 O O . GLY A 1 91 ? -6.096 6.072 16.854 1.00 95.06 91 GLY A O 1
ATOM 723 N N . THR A 1 92 ? -7.019 4.232 15.988 1.00 94.69 92 THR A N 1
ATOM 724 C CA . THR A 1 92 ? -5.947 3.927 15.026 1.00 94.69 92 THR A CA 1
ATOM 725 C C . THR A 1 92 ? -6.503 3.345 13.727 1.00 94.69 92 THR A C 1
ATOM 727 O O . THR A 1 92 ? -7.557 2.715 13.724 1.00 94.69 92 THR A O 1
ATOM 730 N N . LEU A 1 93 ? -5.777 3.526 12.620 1.00 93.62 93 LEU A N 1
ATOM 731 C CA . LEU A 1 93 ? -6.077 2.892 11.326 1.00 93.62 93 LEU A CA 1
ATOM 732 C C . LEU A 1 93 ? -5.362 1.548 11.144 1.00 93.62 93 LEU A C 1
ATOM 734 O O . LEU A 1 93 ? -5.719 0.778 10.258 1.00 93.62 93 LEU A O 1
ATOM 738 N N . PHE A 1 94 ? -4.367 1.259 11.986 1.00 91.19 94 PHE A N 1
ATOM 739 C CA . PHE A 1 94 ? -3.528 0.062 11.877 1.00 91.19 94 PHE A CA 1
ATOM 740 C C . PHE A 1 94 ? -4.122 -1.159 12.593 1.00 91.19 94 PHE A C 1
ATOM 742 O O . PHE A 1 94 ? -3.568 -2.252 12.525 1.00 91.19 94 PHE A O 1
ATOM 749 N N . GLY A 1 95 ? -5.252 -0.990 13.284 1.00 94.25 95 GLY A N 1
ATOM 750 C CA . GLY A 1 95 ? -6.006 -2.104 13.847 1.00 94.25 95 GLY A CA 1
ATOM 751 C C . GLY A 1 95 ? -6.738 -2.886 12.756 1.00 94.25 95 GLY A C 1
ATOM 752 O O . GLY A 1 95 ? -7.235 -2.303 11.793 1.00 94.25 95 GLY A O 1
ATOM 753 N N . ALA A 1 96 ? -6.873 -4.203 12.934 1.00 94.12 96 ALA A N 1
ATOM 754 C CA . ALA A 1 96 ? -7.477 -5.090 11.935 1.00 94.12 96 ALA A CA 1
ATOM 755 C C . ALA A 1 96 ? -8.878 -4.636 11.483 1.00 94.12 96 ALA A C 1
ATOM 757 O O . ALA A 1 96 ? -9.195 -4.690 10.295 1.00 94.12 96 ALA A O 1
ATOM 758 N N . ARG A 1 97 ? -9.715 -4.158 12.417 1.00 95.19 97 ARG A N 1
ATOM 759 C CA . ARG A 1 97 ? -11.070 -3.691 12.097 1.00 95.19 97 ARG A CA 1
ATOM 760 C C . ARG A 1 97 ? -11.068 -2.379 11.310 1.00 95.19 97 ARG A C 1
ATOM 762 O O . ARG A 1 97 ? -11.729 -2.305 10.282 1.00 95.19 97 ARG A O 1
ATOM 769 N N . ALA A 1 98 ? -10.297 -1.391 11.757 1.00 95.69 98 ALA A N 1
ATOM 770 C CA . ALA A 1 98 ? -10.180 -0.097 11.089 1.00 95.69 98 ALA A CA 1
ATOM 771 C C . ALA A 1 98 ? -9.615 -0.235 9.666 1.00 95.69 98 ALA A C 1
ATOM 773 O O . ALA A 1 98 ? -10.144 0.352 8.724 1.00 95.69 98 ALA A O 1
ATOM 774 N N . PHE A 1 99 ? -8.589 -1.073 9.496 1.00 94.44 99 PHE A N 1
ATOM 775 C CA . PHE A 1 99 ? -8.040 -1.389 8.182 1.00 94.44 99 PHE A CA 1
ATOM 776 C C . PHE A 1 99 ? -9.075 -2.078 7.284 1.00 94.44 99 PHE A C 1
ATOM 778 O O . PHE A 1 99 ? -9.227 -1.711 6.121 1.00 94.44 99 PHE A O 1
ATOM 785 N N . LYS A 1 100 ? -9.838 -3.039 7.823 1.00 95.94 100 LYS A N 1
ATOM 786 C CA . LYS A 1 100 ? -10.903 -3.710 7.068 1.00 95.94 100 LYS A CA 1
ATOM 787 C C . LYS A 1 100 ? -11.982 -2.731 6.599 1.00 95.94 100 LYS A C 1
ATOM 789 O O . LYS A 1 100 ? -12.421 -2.845 5.459 1.00 95.94 100 LYS A O 1
ATOM 794 N N . ASP A 1 101 ? -12.374 -1.771 7.433 1.00 96.00 101 ASP A N 1
ATOM 795 C CA . ASP A 1 101 ? -13.353 -0.747 7.053 1.00 96.00 101 ASP A CA 1
ATOM 796 C C . ASP A 1 101 ? -12.818 0.140 5.902 1.00 96.00 101 ASP A C 1
ATOM 798 O O . ASP A 1 101 ? -13.544 0.385 4.939 1.00 96.00 101 ASP A O 1
ATOM 802 N N . LEU A 1 102 ? -11.530 0.520 5.911 1.00 95.62 102 LEU A N 1
ATOM 803 C CA . LEU A 1 102 ? -10.897 1.225 4.780 1.00 95.62 102 LEU A CA 1
ATOM 804 C C . LEU A 1 102 ? -10.898 0.395 3.487 1.00 95.62 102 LEU A C 1
ATOM 806 O O . LEU A 1 102 ? -11.174 0.923 2.410 1.00 95.62 102 LEU A O 1
ATOM 810 N N . VAL A 1 103 ? -10.602 -0.906 3.581 1.00 95.50 103 VAL A N 1
ATOM 811 C CA . VAL A 1 103 ? -10.629 -1.813 2.422 1.00 95.50 103 VAL A CA 1
ATOM 812 C C . VAL A 1 103 ? -12.036 -1.899 1.832 1.00 95.50 103 VAL A C 1
ATOM 814 O O . VAL A 1 103 ? -12.179 -1.855 0.612 1.00 95.50 103 VAL A O 1
ATOM 817 N N . VAL A 1 104 ? -13.074 -1.980 2.670 1.00 95.69 104 VAL A N 1
ATOM 818 C CA . VAL A 1 104 ? -14.471 -1.999 2.210 1.00 95.69 104 VAL A CA 1
ATOM 819 C C . VAL A 1 104 ? -14.800 -0.733 1.419 1.00 95.69 104 VAL A C 1
ATOM 821 O O . VAL A 1 104 ? -15.299 -0.842 0.303 1.00 95.69 104 VAL A O 1
ATOM 824 N N . VAL A 1 105 ? -14.443 0.449 1.935 1.00 94.69 105 VAL A N 1
ATOM 825 C CA . VAL A 1 105 ? -14.628 1.726 1.221 1.00 94.69 105 VAL A CA 1
ATOM 826 C C . VAL A 1 105 ? -13.908 1.720 -0.132 1.00 94.69 105 VAL A C 1
ATOM 828 O O . VAL A 1 105 ? -14.488 2.107 -1.147 1.00 94.69 105 VAL A O 1
ATOM 831 N N . ALA A 1 106 ? -12.655 1.257 -0.171 1.00 93.69 106 ALA A N 1
ATOM 832 C CA . ALA A 1 106 ? -11.866 1.215 -1.401 1.00 93.69 106 ALA A CA 1
ATOM 833 C C . ALA A 1 106 ? -12.471 0.284 -2.465 1.00 93.69 106 ALA A C 1
ATOM 835 O O . ALA A 1 106 ? -12.496 0.622 -3.650 1.00 93.69 106 ALA A O 1
ATOM 836 N N . VAL A 1 107 ? -12.971 -0.883 -2.052 1.00 92.94 107 VAL A N 1
ATOM 837 C CA . VAL A 1 107 ? -13.617 -1.855 -2.946 1.00 92.94 107 VAL A CA 1
ATOM 838 C C . VAL A 1 107 ? -14.934 -1.302 -3.492 1.00 92.94 107 VAL A C 1
ATOM 840 O O . VAL A 1 107 ? -15.196 -1.414 -4.692 1.00 92.94 107 VAL A O 1
ATOM 843 N N . ASP A 1 108 ? -15.737 -0.655 -2.648 1.00 92.88 108 ASP A N 1
ATOM 844 C CA . ASP A 1 108 ? -16.985 -0.013 -3.069 1.00 92.88 108 ASP A CA 1
ATOM 845 C C . ASP A 1 108 ? -16.729 1.090 -4.104 1.00 92.88 108 ASP A C 1
ATOM 847 O O . ASP A 1 108 ? -17.431 1.189 -5.110 1.00 92.88 108 ASP A O 1
ATOM 851 N N . PHE A 1 109 ? -15.675 1.884 -3.914 1.00 89.50 109 PHE A N 1
ATOM 852 C CA . PHE A 1 109 ? -15.247 2.874 -4.898 1.00 89.50 109 PHE A CA 1
ATOM 853 C C . PHE A 1 109 ? -14.828 2.218 -6.225 1.00 89.50 109 PHE A C 1
ATOM 855 O O . PHE A 1 109 ? -15.357 2.560 -7.282 1.00 89.50 109 PHE A O 1
ATOM 862 N N . ALA A 1 110 ? -13.945 1.217 -6.172 1.00 87.31 110 ALA A N 1
ATOM 863 C CA . ALA A 1 110 ? -13.385 0.565 -7.359 1.00 87.31 110 ALA A CA 1
ATOM 864 C C . ALA A 1 110 ? -14.399 -0.264 -8.173 1.00 87.31 110 ALA A C 1
ATOM 866 O O . ALA A 1 110 ? -14.142 -0.578 -9.341 1.00 87.31 110 ALA A O 1
ATOM 867 N N . THR A 1 111 ? -15.517 -0.666 -7.560 1.00 86.94 111 THR A N 1
ATOM 868 C CA . THR A 1 111 ? -16.620 -1.379 -8.228 1.00 86.94 111 THR A CA 1
ATOM 869 C C . THR A 1 111 ? -17.624 -0.428 -8.876 1.00 86.94 111 THR A C 1
ATOM 871 O O . THR A 1 111 ? -18.148 -0.743 -9.947 1.00 86.94 111 THR A O 1
ATOM 874 N N . ARG A 1 112 ? -17.872 0.741 -8.270 1.00 83.56 112 ARG A N 1
ATOM 875 C CA . ARG A 1 112 ? -18.740 1.795 -8.825 1.00 83.56 112 ARG A CA 1
ATOM 876 C C . ARG A 1 112 ? -18.065 2.549 -9.967 1.00 83.56 112 ARG A C 1
ATOM 878 O O . ARG A 1 112 ? -18.710 2.879 -10.960 1.00 83.56 112 ARG A O 1
ATOM 885 N N . GLU A 1 113 ? -16.763 2.781 -9.847 1.00 70.12 113 GLU A N 1
ATOM 886 C CA . GLU A 1 113 ? -15.927 3.358 -10.894 1.00 70.12 113 GLU A CA 1
ATOM 887 C C . GLU A 1 113 ? -15.586 2.252 -11.914 1.00 70.12 113 GLU A C 1
ATOM 889 O O . GLU A 1 113 ? -14.517 1.637 -11.893 1.00 70.12 113 GLU A O 1
ATOM 894 N N . LYS A 1 114 ? -16.542 1.906 -12.791 1.00 57.38 114 LYS A N 1
ATOM 895 C CA . LYS A 1 114 ? -16.222 1.082 -13.967 1.00 57.38 114 LYS A CA 1
ATOM 896 C C . LYS A 1 114 ? -15.153 1.834 -14.770 1.00 57.38 114 LYS A C 1
ATOM 898 O O . LYS A 1 114 ? -15.410 2.979 -15.140 1.00 57.38 114 LYS A O 1
ATOM 903 N N . PRO A 1 115 ? -13.990 1.225 -15.060 1.00 53.00 115 PRO A N 1
ATOM 904 C CA . PRO A 1 115 ? -12.972 1.892 -15.855 1.00 53.00 115 PRO A CA 1
ATOM 905 C C . PRO A 1 115 ? -13.565 2.205 -17.231 1.00 53.00 115 PRO A C 1
ATOM 907 O O . PRO A 1 115 ? -14.123 1.323 -17.891 1.00 53.00 115 PRO A O 1
ATOM 910 N N . SER A 1 116 ? -13.461 3.464 -17.656 1.00 45.72 116 SER A N 1
ATOM 911 C CA . SER A 1 116 ? -13.623 3.793 -19.071 1.00 45.72 116 SER A CA 1
ATOM 912 C C . SER A 1 116 ? -12.572 2.990 -19.841 1.00 45.72 116 SER A C 1
ATOM 914 O O . SER A 1 116 ? -11.426 2.947 -19.386 1.00 45.72 116 SER A O 1
ATOM 916 N N . PRO A 1 117 ? -12.904 2.353 -20.980 1.00 41.06 117 PRO A N 1
ATOM 917 C CA . PRO A 1 117 ? -11.877 1.750 -21.815 1.00 41.06 117 PRO A CA 1
ATOM 918 C C . PRO A 1 117 ? -10.861 2.844 -22.158 1.00 41.06 117 PRO A C 1
ATOM 920 O O . PRO A 1 117 ? -11.240 3.917 -22.640 1.00 41.06 117 PRO A O 1
ATOM 923 N N . ALA A 1 118 ? -9.597 2.601 -21.810 1.00 47.34 118 ALA A N 1
ATOM 924 C CA . ALA A 1 118 ? -8.491 3.441 -22.239 1.00 47.34 118 ALA A CA 1
ATOM 925 C C . ALA A 1 118 ? -8.549 3.524 -23.774 1.00 47.34 118 ALA A C 1
ATOM 927 O O . ALA A 1 118 ? -8.637 2.490 -24.438 1.00 47.34 118 ALA A O 1
ATOM 928 N N . ARG A 1 119 ? -8.628 4.751 -24.299 1.00 36.53 119 ARG A N 1
ATOM 929 C CA . ARG A 1 119 ? -8.565 5.033 -25.738 1.00 36.53 119 ARG A CA 1
ATOM 930 C C . ARG A 1 119 ? -7.156 4.820 -26.261 1.00 36.53 119 ARG A C 1
ATOM 932 O O . ARG A 1 119 ? -6.216 5.165 -25.512 1.00 36.53 119 ARG A O 1
#

pLDDT: mean 86.88, std 11.53, range [36.53, 96.5]

Mean predicted aligned error: 6.37 Å

Solvent-accessible surface area (backbone atoms only — not comparable to full-atom values): 7220 Å² total; per-residue (Å²): 125,68,66,66,53,51,50,52,57,52,46,29,73,80,34,82,86,48,81,84,83,51,77,37,49,54,83,70,48,53,60,76,79,43,51,89,53,66,94,62,85,59,42,67,23,66,81,36,72,70,43,41,50,50,45,50,46,66,71,38,68,83,46,96,74,71,74,50,72,67,56,51,50,52,51,50,53,50,50,56,58,51,45,54,57,45,25,70,76,63,76,36,58,85,42,73,66,40,40,50,53,53,50,51,54,52,50,55,49,61,65,70,54,68,79,74,81,83,128

Radius of gyration: 16.34 Å; Cα contacts (8 Å, |Δi|>4): 87; chains: 1; bounding box: 40×33×44 Å

Sequence (119 aa):
MPFEVGLAVATARWRPAHQWFLLEARPYRVQQTLSDLGGTDAYIHGDGPRQLLIALTDALVRAAKQPTLAELYRLFQLLSAEAIGIRRNYGTLFGARAFKDLVVVAVDFATREKPSPAR

Foldseek 3Di:
DVVVVVVLVVVCVVPVPRDDAAEDQDPPVCCVVPVVCPPHDHQHQNPDPLS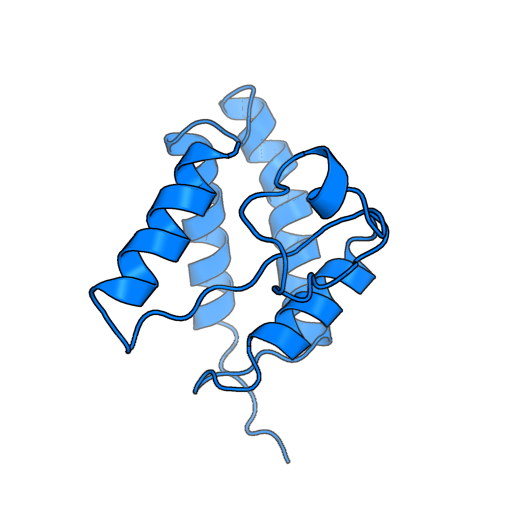VLVSVQVSCVVPPDRDDSVLVVVLVVQLVVVLVVLCVVVVDCPDPVNVVVSVVSSVVSVVVCDDDPDD